Protein AF-A0A354SLY8-F1 (afdb_monomer)

Radius of gyration: 29.73 Å; Cα contacts (8 Å, |Δi|>4): 45; chains: 1; bounding box: 85×30×40 Å

pLDDT: mean 74.46, std 14.44, range [43.59, 94.31]

Foldseek 3Di:
DVPDDPCVQAVDAQDWDWAQPDPVVRDTDIDGRHDDDPPDPPVDDDDPDDDDDDDDPDDDPVVVCVVVVVPDPPPVPVVPDPDDDPVPPPPVPPPPPDPPPPPDDPPPPD

Sequence (110 aa):
MSETKLCELLEEEGNKAEFVFDYMTDRFFYIELKKVDSAQNAMSPKCTLIKGNPPKQEVDFEDYITKSTSSLDLDNAFYGDSQYNEDEIDEEGFDIKDPNDPSFDEKSAF

Secondary structure (DSSP, 8-state):
--SS-GGGT--STT-EEEEEEETTTTEEEEEE-----TT---SS-------S-PPP----HHHHHHHHHTT----GGGG--SS--GGG--TTTS----TT-TT--GGG--

Structure (mmCIF, N/CA/C/O backbone):
data_AF-A0A354SLY8-F1
#
_entry.id   AF-A0A354SLY8-F1
#
loop_
_atom_site.group_PDB
_atom_site.id
_atom_site.type_symbol
_atom_site.label_atom_id
_atom_site.label_alt_id
_atom_site.label_comp_id
_atom_site.label_asym_id
_atom_site.label_entity_id
_atom_site.label_seq_id
_atom_site.pdbx_PDB_ins_code
_atom_site.Cartn_x
_atom_site.Cartn_y
_atom_site.Cartn_z
_atom_site.occupancy
_atom_site.B_iso_or_equiv
_atom_site.auth_seq_id
_atom_site.auth_comp_id
_atom_site.auth_asym_id
_atom_site.auth_atom_id
_atom_site.pdbx_PDB_model_num
ATOM 1 N N . MET A 1 1 ? 0.770 -12.262 3.415 1.00 67.00 1 MET A N 1
ATOM 2 C CA . MET A 1 1 ? -0.358 -11.429 3.899 1.00 67.00 1 MET A CA 1
ATOM 3 C C . MET A 1 1 ? -1.538 -12.232 4.448 1.00 67.00 1 MET A C 1
ATOM 5 O O . MET A 1 1 ? -2.485 -11.624 4.913 1.00 67.00 1 MET A O 1
ATOM 9 N N . SER A 1 2 ? -1.512 -13.569 4.441 1.00 78.75 2 SER A N 1
ATOM 10 C CA . SER A 1 2 ? -2.599 -14.388 5.004 1.00 78.75 2 SER A CA 1
ATOM 11 C C . SER A 1 2 ? -2.775 -14.234 6.519 1.00 78.75 2 SER A C 1
ATOM 13 O O . SER A 1 2 ? -3.871 -14.453 7.021 1.00 78.75 2 SER A O 1
ATOM 15 N N . GLU A 1 3 ? -1.707 -13.877 7.236 1.00 86.88 3 GLU A N 1
ATOM 16 C CA . GLU A 1 3 ? -1.685 -13.842 8.705 1.00 86.88 3 GLU A CA 1
ATOM 17 C C . GLU A 1 3 ? -1.774 -12.426 9.286 1.00 86.88 3 GLU A C 1
ATOM 19 O O . GLU A 1 3 ? -2.272 -12.251 10.392 1.00 86.88 3 GLU A O 1
ATOM 24 N N . THR A 1 4 ? -1.343 -11.411 8.534 1.00 88.50 4 THR A N 1
ATOM 25 C CA . THR A 1 4 ? -1.352 -10.008 8.969 1.00 88.50 4 THR A CA 1
ATOM 26 C C . THR A 1 4 ? -2.708 -9.380 8.686 1.00 88.50 4 THR A C 1
ATOM 28 O O . THR A 1 4 ? -3.138 -9.318 7.528 1.00 88.50 4 THR A O 1
ATOM 31 N N . LYS A 1 5 ? -3.389 -8.886 9.721 1.00 87.31 5 LYS A N 1
ATOM 32 C CA . LYS A 1 5 ? -4.678 -8.209 9.545 1.00 87.31 5 LYS A CA 1
ATOM 33 C C . LYS A 1 5 ? -4.473 -6.767 9.098 1.00 87.31 5 LYS A C 1
ATOM 35 O O . LYS A 1 5 ? -3.562 -6.086 9.549 1.00 87.31 5 LYS A O 1
ATOM 40 N N . LEU A 1 6 ? -5.387 -6.256 8.272 1.00 85.69 6 LEU A N 1
ATOM 41 C CA . LEU A 1 6 ? -5.316 -4.870 7.794 1.00 85.69 6 LEU A CA 1
ATOM 42 C C . LEU A 1 6 ? -5.379 -3.847 8.942 1.00 85.69 6 LEU A C 1
ATOM 44 O O . LEU A 1 6 ? -4.728 -2.812 8.874 1.00 85.69 6 LEU A O 1
ATOM 48 N N . CYS A 1 7 ? -6.113 -4.166 10.012 1.00 84.88 7 CYS A N 1
ATOM 49 C CA . CYS A 1 7 ? -6.213 -3.325 11.204 1.00 84.88 7 CYS A CA 1
ATOM 50 C C . CYS A 1 7 ? -4.897 -3.191 11.980 1.00 84.88 7 CYS A C 1
ATOM 52 O O . CYS A 1 7 ? -4.794 -2.280 12.779 1.00 84.88 7 CYS A O 1
ATOM 54 N N . GLU A 1 8 ? -3.909 -4.063 11.764 1.00 87.50 8 GLU A N 1
ATOM 55 C CA . GLU A 1 8 ? -2.576 -3.938 12.383 1.00 87.50 8 GLU A CA 1
ATOM 56 C C . GLU A 1 8 ? -1.690 -2.928 11.636 1.00 87.50 8 GLU A C 1
ATOM 58 O O . GLU A 1 8 ? -0.657 -2.509 12.144 1.00 87.50 8 GLU A O 1
ATOM 63 N N . LEU A 1 9 ? -2.070 -2.561 10.407 1.00 87.88 9 LEU A N 1
ATOM 64 C CA . LEU A 1 9 ? -1.320 -1.637 9.554 1.00 87.88 9 LEU A CA 1
ATOM 65 C C . LEU A 1 9 ? -2.029 -0.284 9.412 1.00 87.88 9 LEU A C 1
ATOM 67 O O . LEU A 1 9 ? -1.383 0.753 9.285 1.00 87.88 9 LEU A O 1
ATOM 71 N N . LEU A 1 10 ? -3.364 -0.290 9.403 1.00 89.88 10 LEU A N 1
ATOM 72 C CA . LEU A 1 10 ? -4.212 0.882 9.202 1.00 89.88 10 LEU A CA 1
ATOM 73 C C . LEU A 1 10 ? -5.227 0.981 10.347 1.00 89.88 10 LEU A C 1
ATOM 75 O O . LEU A 1 10 ? -6.350 0.492 10.235 1.00 89.88 10 LEU A O 1
ATOM 79 N N . GLU A 1 11 ? -4.808 1.596 11.452 1.00 86.62 11 GLU A N 1
ATOM 80 C CA . GLU A 1 11 ? -5.637 1.754 12.657 1.00 86.62 11 GLU A CA 1
ATOM 81 C C . GLU A 1 11 ? -6.546 2.992 12.612 1.00 86.62 11 GLU A C 1
ATOM 83 O O . GLU A 1 11 ? -7.716 2.915 12.987 1.00 86.62 11 GLU A O 1
ATOM 88 N N . GLU A 1 12 ? -6.029 4.125 12.129 1.00 88.62 12 GLU A N 1
ATOM 89 C CA . GLU A 1 12 ? -6.698 5.426 12.216 1.00 88.62 12 GLU A CA 1
ATOM 90 C C . GLU A 1 12 ? -7.105 5.985 10.847 1.00 88.62 12 GLU A C 1
ATOM 92 O O . GLU A 1 12 ? -6.479 5.733 9.811 1.00 88.62 12 GLU A O 1
ATOM 97 N N . GLU A 1 13 ? -8.174 6.783 10.843 1.00 89.81 13 GLU A N 1
ATOM 98 C CA . GLU A 1 13 ? -8.628 7.502 9.654 1.00 89.81 13 GLU A CA 1
ATOM 99 C C . GLU A 1 13 ? -7.553 8.491 9.180 1.00 89.81 13 GLU A C 1
ATOM 101 O O . GLU A 1 13 ? -7.015 9.283 9.948 1.00 89.81 13 GLU A O 1
ATOM 106 N N . GLY A 1 14 ? -7.248 8.456 7.886 1.00 90.56 14 GLY A N 1
ATOM 107 C CA . GLY A 1 14 ? -6.170 9.221 7.266 1.00 90.56 14 GLY A CA 1
ATOM 108 C C . GLY A 1 14 ? -4.854 8.454 7.136 1.00 90.56 14 GLY A C 1
ATOM 109 O O . GLY A 1 14 ? -3.972 8.929 6.414 1.00 90.56 14 GLY A O 1
ATOM 110 N N . ASN A 1 15 ? -4.724 7.267 7.746 1.00 93.44 15 ASN A N 1
ATOM 111 C CA . ASN A 1 15 ? -3.555 6.414 7.538 1.00 93.44 15 ASN A CA 1
ATOM 112 C C . ASN A 1 15 ? -3.421 6.029 6.060 1.00 93.44 15 ASN A C 1
ATOM 114 O O . ASN A 1 15 ? -4.400 5.715 5.374 1.00 93.44 15 ASN A O 1
ATOM 118 N N . LYS A 1 16 ? -2.179 6.062 5.577 1.00 94.12 16 LYS A N 1
ATOM 119 C CA . LYS A 1 16 ? -1.809 5.836 4.180 1.00 94.12 16 LYS A CA 1
ATOM 120 C C . LYS A 1 16 ? -0.868 4.648 4.092 1.00 94.12 16 LYS A C 1
ATOM 122 O O . LYS A 1 16 ? 0.030 4.515 4.917 1.00 94.12 16 LYS A O 1
ATOM 127 N N . ALA A 1 17 ? -1.063 3.822 3.077 1.00 92.38 17 ALA A N 1
ATOM 128 C CA . ALA A 1 17 ? -0.204 2.695 2.768 1.00 92.38 17 ALA A CA 1
ATOM 129 C C . ALA A 1 17 ? 0.096 2.648 1.270 1.00 92.38 17 ALA A C 1
ATOM 131 O O . ALA A 1 17 ? -0.768 2.912 0.431 1.00 92.38 17 ALA A O 1
ATOM 132 N N . GLU A 1 18 ? 1.325 2.263 0.955 1.00 93.62 18 GLU A N 1
ATOM 133 C CA . GLU A 1 18 ? 1.772 1.962 -0.397 1.00 93.62 18 GLU A CA 1
ATOM 134 C C . GLU A 1 18 ? 1.965 0.454 -0.507 1.00 93.62 18 GLU A C 1
ATOM 136 O O . GLU A 1 18 ? 2.760 -0.146 0.217 1.00 93.62 18 GLU A O 1
ATOM 141 N N . PHE A 1 19 ? 1.195 -0.177 -1.389 1.00 91.81 19 PHE A N 1
ATOM 142 C CA . PHE A 1 19 ? 1.301 -1.605 -1.651 1.00 91.81 19 PHE A CA 1
ATOM 143 C C . PHE A 1 19 ? 1.940 -1.828 -3.017 1.00 91.81 19 PHE A C 1
ATOM 145 O O . PHE A 1 19 ? 1.259 -1.764 -4.041 1.00 91.81 19 PHE A O 1
ATOM 152 N N . VAL A 1 20 ? 3.250 -2.072 -3.025 1.00 92.62 20 VAL A N 1
ATOM 153 C CA . VAL A 1 20 ? 4.008 -2.417 -4.233 1.00 92.62 20 VAL A CA 1
ATOM 154 C C . VAL A 1 20 ? 3.718 -3.870 -4.597 1.00 92.62 20 VAL A C 1
ATOM 156 O O . VAL A 1 20 ? 3.962 -4.771 -3.797 1.00 92.62 20 VAL A O 1
ATOM 159 N N . PHE A 1 21 ? 3.175 -4.099 -5.792 1.00 90.19 21 PHE A N 1
ATOM 160 C CA . PHE A 1 21 ? 2.851 -5.448 -6.278 1.00 90.19 21 PHE A CA 1
ATOM 161 C C . PHE A 1 21 ? 3.718 -5.879 -7.461 1.00 90.19 21 PHE A C 1
ATOM 163 O O . PHE A 1 21 ? 3.794 -7.069 -7.758 1.00 90.19 21 PHE A O 1
ATOM 170 N N . ASP A 1 22 ? 4.362 -4.928 -8.135 1.00 89.12 22 ASP A N 1
ATOM 171 C CA . ASP A 1 22 ? 5.285 -5.190 -9.229 1.00 89.12 22 ASP A CA 1
ATOM 172 C C . ASP A 1 22 ? 6.520 -4.304 -9.068 1.00 89.12 22 ASP A C 1
ATOM 174 O O . ASP A 1 22 ? 6.469 -3.099 -9.309 1.00 89.12 22 ASP A O 1
ATOM 178 N N . TYR A 1 23 ? 7.617 -4.932 -8.653 1.00 86.94 23 TYR A N 1
ATOM 179 C CA . TYR A 1 23 ? 8.913 -4.289 -8.448 1.00 86.94 23 TYR A CA 1
ATOM 180 C C . TYR A 1 23 ? 9.682 -4.044 -9.750 1.00 86.94 23 TYR A C 1
ATOM 182 O O . TYR A 1 23 ? 10.632 -3.275 -9.749 1.00 86.94 23 TYR A O 1
ATOM 190 N N . MET A 1 24 ? 9.312 -4.688 -10.862 1.00 83.38 24 MET A N 1
ATOM 191 C CA . MET A 1 24 ? 10.009 -4.485 -12.139 1.00 83.38 24 MET A CA 1
ATOM 192 C C . MET A 1 24 ? 9.608 -3.156 -12.773 1.00 83.38 24 MET A C 1
ATOM 194 O O . MET A 1 24 ? 10.403 -2.491 -13.431 1.00 83.38 24 MET A O 1
ATOM 198 N N . THR A 1 25 ? 8.341 -2.783 -12.609 1.00 83.81 25 THR A N 1
ATOM 199 C CA . THR A 1 25 ? 7.775 -1.568 -13.206 1.00 83.81 25 THR A CA 1
ATOM 200 C C . THR A 1 25 ? 7.351 -0.534 -12.166 1.00 83.81 25 THR A C 1
ATOM 202 O O . THR A 1 25 ? 6.636 0.406 -12.509 1.00 83.81 25 THR A O 1
ATOM 205 N N . ASP A 1 26 ? 7.772 -0.717 -10.909 1.00 87.56 26 ASP A N 1
ATOM 206 C CA . ASP A 1 26 ? 7.452 0.141 -9.761 1.00 87.56 26 ASP A CA 1
ATOM 207 C C . ASP A 1 26 ? 5.956 0.473 -9.644 1.00 87.56 26 ASP A C 1
ATOM 209 O O . ASP A 1 26 ? 5.550 1.606 -9.366 1.00 87.56 26 ASP A O 1
ATOM 213 N N . ARG A 1 27 ? 5.091 -0.526 -9.864 1.00 88.38 27 ARG A N 1
ATOM 214 C CA . ARG A 1 27 ? 3.641 -0.340 -9.726 1.00 88.38 27 ARG A CA 1
ATOM 215 C C . ARG A 1 27 ? 3.197 -0.651 -8.308 1.00 88.38 27 ARG A C 1
ATOM 217 O O . ARG A 1 27 ? 3.456 -1.726 -7.758 1.00 88.38 27 ARG A O 1
ATOM 224 N N . PHE A 1 28 ? 2.438 0.285 -7.752 1.00 92.94 28 PHE A N 1
ATOM 225 C CA . PHE A 1 28 ? 1.885 0.183 -6.414 1.00 92.94 28 PHE A CA 1
ATOM 226 C C . PHE A 1 28 ? 0.451 0.700 -6.346 1.00 92.94 28 PHE A C 1
ATOM 228 O O . PHE A 1 28 ? 0.019 1.533 -7.146 1.00 92.94 28 PHE A O 1
ATOM 235 N N . PHE A 1 29 ? -0.298 0.203 -5.365 1.00 92.44 29 PHE A N 1
ATOM 236 C CA . PHE A 1 29 ? -1.557 0.809 -4.959 1.00 92.44 29 PHE A CA 1
ATOM 237 C C . PHE A 1 29 ? -1.311 1.809 -3.843 1.00 92.44 29 PHE A C 1
ATOM 239 O O . PHE A 1 29 ? -0.692 1.488 -2.830 1.00 92.44 29 PHE A O 1
ATOM 246 N N . TYR A 1 30 ? -1.855 3.006 -4.025 1.00 93.75 30 TYR A N 1
ATOM 247 C CA . TYR A 1 30 ? -1.973 3.985 -2.961 1.00 93.75 30 TYR A CA 1
ATOM 248 C C . TYR A 1 30 ? -3.298 3.776 -2.232 1.00 93.75 30 TYR A C 1
ATOM 250 O O . TYR A 1 30 ? -4.372 3.931 -2.823 1.00 93.75 30 TYR A O 1
ATOM 258 N N . ILE A 1 31 ? -3.223 3.395 -0.961 1.00 93.31 31 ILE A N 1
ATOM 259 C CA . ILE A 1 31 ? -4.381 3.055 -0.136 1.00 93.31 31 ILE A CA 1
ATOM 260 C C . ILE A 1 31 ? -4.463 4.064 1.005 1.00 93.31 31 ILE A C 1
ATOM 262 O O . ILE A 1 31 ? -3.503 4.261 1.741 1.00 93.31 31 ILE A O 1
ATOM 266 N N . GLU A 1 32 ? -5.623 4.695 1.167 1.00 93.50 32 GLU A N 1
ATOM 267 C CA . GLU A 1 32 ? -5.907 5.610 2.273 1.00 93.50 32 GLU A CA 1
ATOM 268 C C . GLU A 1 32 ? -7.148 5.124 3.026 1.00 93.50 32 GLU A C 1
ATOM 270 O O . GLU A 1 32 ? -8.210 4.913 2.427 1.00 93.50 32 GLU A O 1
ATOM 275 N N . LEU A 1 33 ? -7.032 4.974 4.345 1.00 92.69 33 LEU A N 1
ATOM 276 C CA . LEU A 1 33 ? -8.160 4.631 5.200 1.00 92.69 33 LEU A CA 1
ATOM 277 C C . LEU A 1 33 ? -9.008 5.881 5.451 1.00 92.69 33 LEU A C 1
ATOM 279 O O . LEU A 1 33 ? -8.662 6.722 6.268 1.00 92.69 33 LEU A O 1
ATOM 283 N N . LYS A 1 34 ? -10.129 6.027 4.739 1.00 91.12 34 LYS A N 1
ATOM 284 C CA . LYS A 1 34 ? -10.991 7.215 4.877 1.00 91.12 34 LYS A CA 1
ATOM 285 C C . LYS A 1 34 ? -11.882 7.206 6.110 1.00 91.12 34 LYS A C 1
ATOM 287 O O . LYS A 1 34 ? -12.175 8.275 6.629 1.00 91.12 34 LYS A O 1
ATOM 292 N N . LYS A 1 35 ? -12.389 6.035 6.492 1.00 89.00 35 LYS A N 1
ATOM 293 C CA . LYS A 1 35 ? -13.361 5.901 7.573 1.00 89.00 35 LYS A CA 1
ATOM 294 C C . LYS A 1 35 ? -13.336 4.500 8.166 1.00 89.00 35 LYS A C 1
ATOM 296 O O . LYS A 1 35 ? -13.226 3.535 7.405 1.00 89.00 35 LYS A O 1
ATOM 301 N N . VAL A 1 36 ? -13.518 4.391 9.479 1.00 86.69 36 VAL A N 1
ATOM 302 C CA . VAL A 1 36 ? -13.724 3.108 10.168 1.00 86.69 36 VAL A CA 1
ATOM 303 C C . VAL A 1 36 ? -15.144 3.043 10.731 1.00 86.69 36 VAL A C 1
ATOM 305 O O . VAL A 1 36 ? -15.480 3.682 11.724 1.00 86.69 36 VAL A O 1
ATOM 308 N N . ASP A 1 37 ? -16.001 2.238 10.104 1.00 83.56 37 ASP A N 1
ATOM 309 C CA . ASP A 1 37 ? -17.371 2.013 10.570 1.00 83.56 37 ASP A CA 1
ATOM 310 C C . ASP A 1 37 ? -17.439 0.789 11.502 1.00 83.56 37 ASP A C 1
ATOM 312 O O . ASP A 1 37 ? -17.296 -0.348 11.065 1.00 83.56 37 ASP A O 1
ATOM 316 N N . SER A 1 38 ? -17.714 1.000 12.795 1.00 72.44 38 SER A N 1
ATOM 317 C CA . SER A 1 38 ? -17.814 -0.090 13.794 1.00 72.44 38 SER A CA 1
ATOM 318 C C . SER A 1 38 ? -19.130 -0.889 13.743 1.00 72.44 38 SER A C 1
ATOM 320 O O . SER A 1 38 ? -19.279 -1.884 14.447 1.00 72.44 38 SER A O 1
ATOM 322 N N . ALA A 1 39 ? -20.118 -0.451 12.956 1.00 63.94 39 ALA A N 1
ATOM 323 C CA . ALA A 1 39 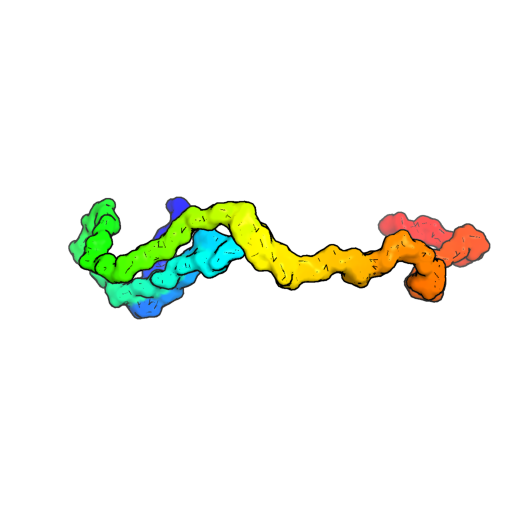? -21.500 -0.935 13.051 1.00 63.94 39 ALA A CA 1
ATOM 324 C C . ALA A 1 39 ? -21.869 -2.051 12.055 1.00 63.94 39 ALA A C 1
ATOM 326 O O . ALA A 1 39 ? -22.978 -2.583 12.121 1.00 63.94 39 ALA A O 1
ATOM 327 N N . GLN A 1 40 ? -20.982 -2.406 11.121 1.00 62.78 40 GLN A N 1
ATOM 328 C CA . GLN A 1 40 ? -21.329 -3.287 10.007 1.00 62.78 40 GLN A CA 1
ATOM 329 C C . GLN A 1 40 ? -20.345 -4.450 9.886 1.00 62.78 40 GLN A C 1
ATOM 331 O O . GLN A 1 40 ? -19.215 -4.287 9.441 1.00 62.78 40 GLN A O 1
ATOM 336 N N . ASN A 1 41 ? -20.813 -5.655 10.228 1.00 64.06 41 ASN A N 1
ATOM 337 C CA . ASN A 1 41 ? -20.158 -6.910 9.854 1.00 64.06 41 ASN A CA 1
ATOM 338 C C . ASN A 1 41 ? -20.358 -7.130 8.345 1.00 64.06 41 ASN A C 1
ATOM 340 O O . ASN A 1 41 ? -21.216 -7.898 7.904 1.00 64.06 41 ASN A O 1
ATOM 344 N N . ALA A 1 42 ? -19.624 -6.372 7.533 1.00 67.69 42 ALA A N 1
ATOM 345 C CA . ALA A 1 42 ? -19.622 -6.542 6.091 1.00 67.69 42 ALA A CA 1
ATOM 346 C C . ALA A 1 42 ? -18.884 -7.846 5.754 1.00 67.69 42 ALA A C 1
ATOM 348 O O . ALA A 1 42 ? -17.667 -7.932 5.864 1.00 67.69 42 ALA A O 1
ATOM 349 N N . MET A 1 43 ? -19.633 -8.870 5.340 1.00 70.19 43 MET A N 1
ATOM 350 C CA . MET A 1 43 ? -19.088 -10.194 5.002 1.00 70.19 43 MET A CA 1
ATOM 351 C C . MET A 1 43 ? -18.191 -10.177 3.752 1.00 70.19 43 MET A C 1
ATOM 353 O O . MET A 1 43 ? -17.438 -11.119 3.525 1.00 70.19 43 MET A O 1
ATOM 357 N N . SER A 1 44 ? -18.279 -9.131 2.923 1.00 80.81 44 SER A N 1
ATOM 358 C CA . SER A 1 44 ? -17.529 -9.022 1.671 1.00 80.81 44 SER A CA 1
ATOM 359 C C . SER A 1 44 ? -17.196 -7.568 1.319 1.00 80.81 44 SER A C 1
ATOM 361 O O . SER A 1 44 ? -18.058 -6.698 1.495 1.00 80.81 44 SER A O 1
ATOM 363 N N . PRO A 1 45 ? -16.009 -7.294 0.747 1.00 87.00 45 PRO A N 1
ATOM 364 C CA . PRO A 1 45 ? -15.660 -5.966 0.256 1.00 87.00 45 PRO A CA 1
ATOM 365 C C . PRO A 1 45 ? -16.572 -5.558 -0.909 1.00 87.00 45 PRO A C 1
ATOM 367 O O . PRO A 1 45 ? -16.901 -6.370 -1.775 1.00 87.00 45 PRO A O 1
ATOM 370 N N . LYS A 1 46 ? -16.973 -4.283 -0.948 1.00 89.62 46 LYS A N 1
ATOM 371 C CA . LYS A 1 46 ? -17.804 -3.716 -2.019 1.00 89.62 46 LYS A CA 1
ATOM 372 C C . LYS A 1 46 ? -17.121 -2.494 -2.617 1.00 89.62 46 LYS A C 1
ATOM 374 O O . LYS A 1 46 ? -16.818 -1.543 -1.904 1.00 89.62 46 LYS A O 1
ATOM 379 N N . CYS A 1 47 ? -16.951 -2.487 -3.935 1.00 90.19 47 CYS A N 1
ATOM 380 C CA . CYS A 1 47 ? -16.546 -1.283 -4.649 1.00 90.19 47 CYS A CA 1
ATOM 381 C C . CYS A 1 47 ? -17.743 -0.323 -4.749 1.00 90.19 47 CYS A C 1
ATOM 383 O O . CYS A 1 47 ? -18.796 -0.685 -5.279 1.00 90.19 47 CYS A O 1
ATOM 385 N N . THR A 1 48 ? -17.607 0.882 -4.198 1.00 90.81 48 THR A N 1
ATOM 386 C CA . THR A 1 48 ? -18.658 1.915 -4.205 1.00 90.81 48 THR A CA 1
ATOM 387 C C . THR A 1 4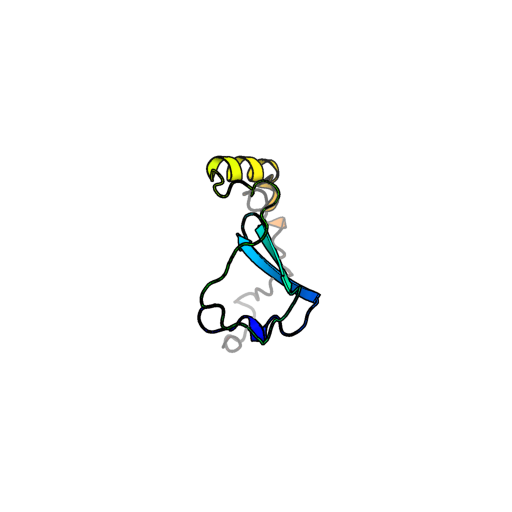8 ? -18.461 2.952 -5.305 1.00 90.81 48 THR A C 1
ATOM 389 O O . THR A 1 48 ? -19.431 3.568 -5.740 1.00 90.81 48 THR A O 1
ATOM 392 N N . LEU A 1 49 ? -17.221 3.140 -5.762 1.00 91.69 49 LEU A N 1
ATOM 393 C CA . LEU A 1 49 ? -16.855 4.130 -6.763 1.00 91.6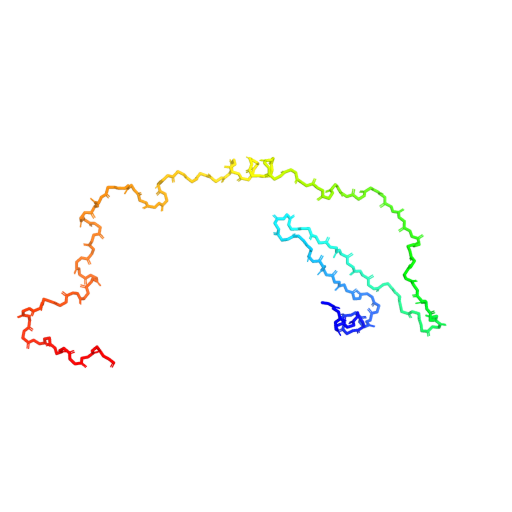9 49 LEU A CA 1
ATOM 394 C C . LEU A 1 49 ? -15.726 3.598 -7.647 1.00 91.69 49 LEU A C 1
ATOM 396 O O . LEU A 1 49 ? -14.700 3.148 -7.147 1.00 91.69 49 LEU A O 1
ATOM 400 N N . ILE A 1 50 ? -15.903 3.730 -8.960 1.00 92.56 50 ILE A N 1
ATOM 401 C CA . ILE A 1 50 ? -14.871 3.486 -9.968 1.00 92.56 50 ILE A CA 1
ATOM 402 C C . ILE A 1 50 ? -14.751 4.764 -10.791 1.00 92.56 50 ILE A C 1
ATOM 404 O O . ILE A 1 50 ? -15.758 5.325 -11.226 1.00 92.56 50 ILE A O 1
ATOM 408 N N . LYS A 1 51 ? -13.525 5.251 -10.973 1.00 94.31 51 LYS A N 1
ATOM 409 C CA . LYS A 1 51 ? -13.224 6.417 -11.807 1.00 94.31 51 LYS A CA 1
ATOM 410 C C . LYS A 1 51 ? -11.989 6.137 -12.648 1.00 94.31 51 LYS A C 1
ATOM 412 O O . LYS A 1 51 ? -11.020 5.575 -12.150 1.00 94.31 51 LYS A O 1
ATOM 417 N N . GLY A 1 52 ? -12.025 6.602 -13.894 1.00 93.19 52 GLY A N 1
ATOM 418 C CA . GLY A 1 52 ? -10.953 6.379 -14.857 1.00 93.19 52 GLY A CA 1
ATOM 419 C C . GLY A 1 52 ? -10.911 4.941 -15.370 1.00 93.19 52 GLY A C 1
ATOM 420 O O . GLY A 1 52 ? -11.813 4.147 -15.110 1.00 93.19 52 GLY A O 1
ATOM 421 N N . ASN A 1 53 ? -9.847 4.635 -16.108 1.00 90.25 53 ASN A N 1
ATOM 422 C CA . ASN A 1 53 ? -9.576 3.303 -16.632 1.00 90.25 53 ASN A CA 1
ATOM 423 C C . ASN A 1 53 ? -8.283 2.786 -15.992 1.00 90.25 53 ASN A C 1
ATOM 425 O O . ASN A 1 53 ? -7.286 3.514 -16.017 1.00 90.25 53 ASN A O 1
ATOM 429 N N . PRO A 1 54 ? -8.281 1.572 -15.412 1.00 87.94 54 PRO A N 1
ATOM 430 C CA . PRO A 1 54 ? -7.070 1.008 -14.835 1.00 87.94 54 PRO A CA 1
ATOM 431 C C . PRO A 1 54 ? -5.992 0.823 -15.920 1.00 87.94 54 PRO A C 1
ATOM 433 O O . PRO A 1 54 ? -6.331 0.510 -17.067 1.00 87.94 54 PRO A O 1
ATOM 436 N N . PRO A 1 55 ? -4.701 1.003 -15.585 1.00 86.56 55 PRO A N 1
ATOM 437 C CA . PRO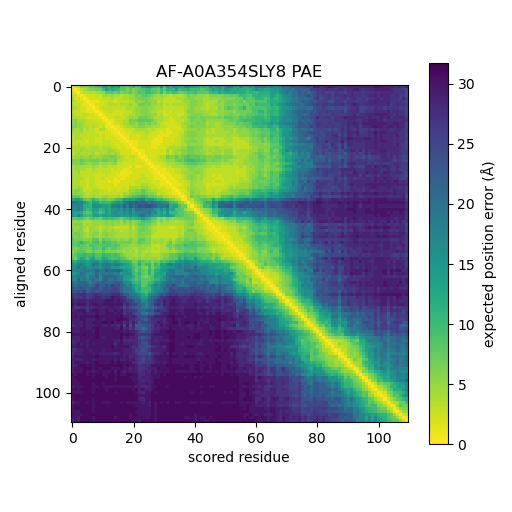 A 1 55 ? -3.605 0.752 -16.516 1.00 86.56 55 PRO A CA 1
ATOM 438 C C . PRO A 1 55 ? -3.600 -0.696 -17.018 1.00 86.56 55 PRO A C 1
ATOM 440 O O . PRO A 1 55 ? -4.013 -1.612 -16.303 1.00 86.56 55 PRO A O 1
ATOM 443 N N . LYS A 1 56 ? -3.092 -0.918 -18.237 1.00 85.94 56 LYS A N 1
ATOM 444 C CA . LYS A 1 56 ? -2.933 -2.271 -18.787 1.00 85.94 56 LYS A CA 1
ATOM 445 C C . LYS A 1 56 ? -2.005 -3.087 -17.875 1.00 85.94 56 LYS A C 1
ATOM 447 O O . LYS A 1 56 ? -0.908 -2.642 -17.543 1.00 85.94 56 LYS A O 1
ATOM 452 N N . GLN A 1 57 ? -2.461 -4.268 -17.456 1.00 81.31 57 GLN A N 1
ATOM 453 C CA . GLN A 1 57 ? -1.727 -5.106 -16.505 1.00 81.31 57 GLN A CA 1
ATOM 454 C C . GLN A 1 57 ? -0.578 -5.877 -17.168 1.00 81.31 57 GLN A C 1
ATOM 456 O O . GLN A 1 57 ? 0.485 -6.004 -16.561 1.00 81.31 57 GLN A O 1
ATOM 461 N N . GLU A 1 58 ? -0.797 -6.339 -18.401 1.00 79.25 58 GLU A N 1
ATOM 462 C CA . GLU A 1 58 ? 0.155 -7.107 -19.204 1.00 79.25 58 GLU A CA 1
ATOM 463 C C . G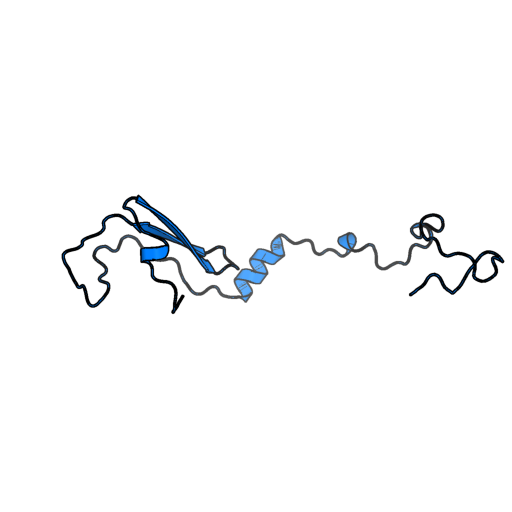LU A 1 58 ? 1.123 -6.184 -19.944 1.00 79.25 58 GLU A C 1
ATOM 465 O O . GLU A 1 58 ? 0.712 -5.340 -20.752 1.00 79.25 58 GLU A O 1
ATOM 470 N N . VAL A 1 59 ? 2.408 -6.387 -19.677 1.00 71.19 59 VAL A N 1
ATOM 471 C CA . VAL A 1 59 ? 3.515 -5.799 -20.425 1.00 71.19 59 VAL A CA 1
ATOM 472 C C . VAL A 1 59 ? 4.123 -6.929 -21.247 1.00 71.19 59 VAL A C 1
ATOM 474 O O . VAL A 1 59 ? 4.380 -8.002 -20.706 1.00 71.19 59 VAL A O 1
ATOM 477 N N . ASP A 1 60 ? 4.300 -6.714 -22.549 1.00 75.88 60 ASP A N 1
ATOM 478 C CA . ASP A 1 60 ? 5.067 -7.647 -23.370 1.00 75.88 60 ASP A CA 1
ATOM 479 C C . ASP A 1 60 ? 6.535 -7.554 -22.934 1.00 75.88 60 ASP A C 1
ATOM 481 O O . ASP A 1 60 ? 7.127 -6.470 -22.943 1.00 75.88 60 ASP A O 1
ATOM 485 N N . PHE A 1 61 ? 7.088 -8.671 -22.459 1.00 71.12 61 PHE A N 1
ATOM 486 C CA . PHE A 1 61 ? 8.438 -8.718 -21.904 1.00 71.12 61 PHE A CA 1
ATOM 487 C C . PHE A 1 61 ? 9.487 -8.312 -22.942 1.00 71.12 61 PHE A C 1
ATOM 489 O O . PHE A 1 61 ? 10.440 -7.619 -22.587 1.00 71.12 61 PHE A O 1
ATOM 496 N N . GLU A 1 62 ? 9.283 -8.655 -24.215 1.00 73.94 62 GLU A N 1
ATOM 497 C CA . GLU A 1 62 ? 10.203 -8.283 -25.296 1.00 73.94 62 GLU A CA 1
ATOM 498 C C . GLU A 1 62 ? 10.227 -6.763 -25.515 1.00 73.94 62 GLU A C 1
ATOM 500 O O . GLU A 1 62 ? 11.293 -6.150 -25.633 1.00 73.94 62 GLU A O 1
ATOM 505 N N . ASP A 1 63 ? 9.060 -6.116 -25.466 1.00 70.44 63 ASP A N 1
ATOM 506 C CA . ASP A 1 63 ? 8.944 -4.658 -25.571 1.00 70.44 63 ASP A CA 1
ATOM 507 C C . ASP A 1 63 ? 9.556 -3.937 -24.361 1.00 70.44 63 ASP A C 1
ATOM 509 O O . ASP A 1 63 ? 10.118 -2.844 -24.506 1.00 70.44 63 ASP A O 1
ATOM 513 N N . TYR A 1 64 ? 9.424 -4.511 -23.160 1.00 70.44 64 TYR A N 1
ATOM 514 C CA . TYR A 1 64 ? 10.009 -3.946 -21.943 1.00 70.44 64 TYR A CA 1
ATOM 515 C C . TYR A 1 64 ? 11.536 -4.029 -21.973 1.00 70.44 64 TYR A C 1
ATOM 517 O O . TYR A 1 64 ? 12.200 -3.013 -21.747 1.00 70.44 64 TYR A O 1
ATOM 525 N N . ILE A 1 65 ? 12.091 -5.196 -22.326 1.00 68.00 65 ILE A N 1
ATOM 526 C CA . ILE A 1 65 ? 13.540 -5.382 -22.457 1.00 68.00 65 ILE A CA 1
ATOM 527 C C . ILE A 1 65 ? 14.084 -4.411 -23.502 1.00 68.00 65 ILE A C 1
ATOM 529 O O . ILE A 1 65 ? 14.947 -3.608 -23.161 1.00 68.00 65 ILE A O 1
ATOM 533 N N . THR A 1 66 ? 13.498 -4.376 -24.702 1.00 67.06 66 THR A N 1
ATOM 534 C CA . THR A 1 66 ? 13.947 -3.502 -25.801 1.00 67.06 66 THR A CA 1
ATOM 535 C C . THR A 1 66 ? 13.976 -2.017 -25.410 1.00 67.06 66 THR A C 1
ATOM 537 O O . THR A 1 66 ? 14.889 -1.282 -25.796 1.00 67.06 66 THR A O 1
ATOM 540 N N . LYS A 1 67 ? 13.003 -1.551 -24.612 1.00 64.88 67 LYS A N 1
ATOM 541 C CA . LYS A 1 67 ? 12.973 -0.165 -24.111 1.00 64.88 67 LYS A CA 1
ATOM 542 C C . LYS A 1 67 ? 13.992 0.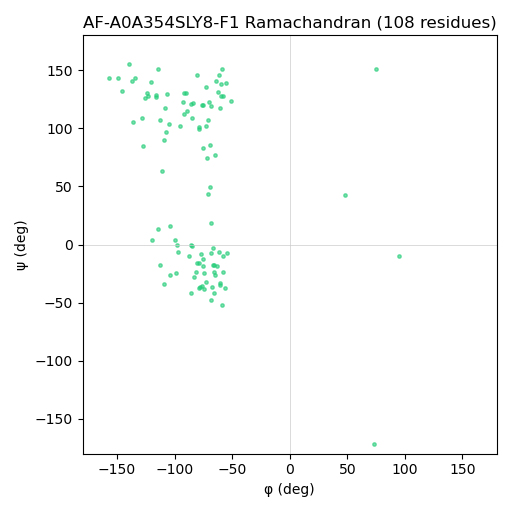080 -22.999 1.00 64.88 67 LYS A C 1
ATOM 544 O O . LYS A 1 67 ? 14.611 1.140 -23.000 1.00 64.88 67 LYS A O 1
ATOM 549 N N . SER A 1 68 ? 14.203 -0.881 -22.098 1.00 60.72 68 SER A N 1
ATOM 550 C CA . SER A 1 68 ? 15.186 -0.770 -21.007 1.00 60.72 68 SER A CA 1
ATOM 551 C C . SER A 1 68 ? 16.646 -0.870 -21.481 1.00 60.72 68 SER A C 1
ATOM 553 O O . SER A 1 68 ? 17.518 -0.200 -20.935 1.00 60.72 68 SER A O 1
ATOM 555 N N . THR A 1 69 ? 16.923 -1.639 -22.539 1.00 54.69 69 THR A N 1
ATOM 556 C CA . THR A 1 69 ? 18.271 -1.810 -23.107 1.00 54.69 69 THR A CA 1
ATOM 557 C C . THR A 1 69 ? 18.747 -0.609 -23.916 1.00 54.69 69 THR A C 1
ATOM 559 O O . THR A 1 69 ? 19.943 -0.452 -24.114 1.00 54.69 69 THR A O 1
ATOM 562 N N . SER A 1 70 ? 17.844 0.272 -24.359 1.00 55.06 70 SER A N 1
ATOM 563 C CA . SER A 1 70 ? 18.222 1.486 -25.100 1.00 55.06 70 SER A CA 1
ATOM 564 C C . SER A 1 70 ? 18.973 2.542 -24.269 1.00 55.06 70 SER A C 1
ATOM 566 O O . SER A 1 70 ? 19.461 3.513 -24.840 1.00 55.06 70 SER A O 1
ATOM 568 N N . SER A 1 71 ? 19.083 2.360 -22.945 1.00 53.16 71 SER A N 1
ATOM 569 C CA . SER A 1 71 ? 19.824 3.247 -22.032 1.00 53.16 71 SER A CA 1
ATOM 570 C C . SER A 1 71 ? 20.973 2.566 -21.282 1.00 53.16 71 SER A C 1
ATOM 572 O O . SER A 1 71 ? 21.575 3.187 -20.409 1.00 53.16 71 SER A O 1
ATOM 574 N N . LEU A 1 72 ? 21.255 1.295 -21.568 1.00 54.84 72 LEU A N 1
ATOM 575 C CA . LEU A 1 72 ? 22.384 0.574 -20.992 1.00 54.84 72 LEU A CA 1
ATOM 576 C C . LEU A 1 72 ? 23.412 0.376 -22.101 1.00 54.84 72 LEU A C 1
ATOM 578 O O . LEU A 1 72 ? 23.379 -0.634 -22.801 1.00 54.84 72 LEU A O 1
ATOM 582 N N . ASP A 1 73 ? 24.326 1.337 -22.243 1.00 56.66 73 ASP A N 1
ATOM 583 C CA . ASP A 1 73 ? 25.610 1.099 -22.905 1.00 56.66 73 ASP A CA 1
ATOM 584 C C . ASP A 1 73 ? 26.392 0.092 -22.044 1.00 56.66 73 ASP A C 1
ATOM 586 O O . ASP A 1 73 ? 27.307 0.432 -21.298 1.00 56.66 73 ASP A O 1
ATOM 590 N N . LEU A 1 74 ? 26.005 -1.183 -22.141 1.00 57.38 74 LEU A N 1
ATOM 591 C CA . LEU A 1 74 ? 26.824 -2.350 -21.812 1.00 57.38 74 LEU A CA 1
ATOM 592 C C . LEU A 1 74 ? 27.920 -2.500 -22.874 1.00 57.38 74 LEU A C 1
ATOM 594 O O . LEU A 1 74 ? 28.160 -3.591 -23.390 1.00 57.38 74 LEU A O 1
ATOM 598 N N . ASP A 1 75 ? 28.543 -1.391 -23.261 1.00 55.81 75 ASP A N 1
ATOM 599 C CA . ASP A 1 75 ? 29.747 -1.468 -24.054 1.00 55.81 75 ASP A CA 1
ATOM 600 C C . ASP A 1 75 ? 30.850 -1.949 -23.110 1.00 55.81 75 ASP A C 1
ATOM 602 O O . ASP A 1 75 ? 30.951 -1.518 -21.955 1.00 55.81 75 ASP A O 1
ATOM 606 N N . ASN A 1 76 ? 31.654 -2.893 -23.586 1.00 54.50 76 ASN A N 1
ATOM 607 C CA . ASN A 1 76 ? 32.656 -3.640 -22.817 1.00 54.50 76 ASN A CA 1
ATOM 608 C C . ASN A 1 76 ? 33.672 -2.763 -22.052 1.00 54.50 76 ASN A C 1
ATOM 610 O O . ASN A 1 76 ? 34.455 -3.284 -21.267 1.00 54.50 76 ASN A O 1
ATOM 614 N N . ALA A 1 77 ? 33.667 -1.445 -22.250 1.00 57.41 77 ALA A N 1
ATOM 615 C CA . ALA A 1 77 ? 34.526 -0.486 -21.571 1.00 57.41 77 ALA A CA 1
ATOM 616 C C . ALA A 1 77 ? 34.319 -0.411 -20.044 1.00 57.41 77 ALA A C 1
ATOM 618 O O . ALA A 1 77 ? 35.200 0.089 -19.350 1.00 57.41 77 ALA A O 1
ATOM 619 N N . PHE A 1 78 ? 33.195 -0.891 -19.494 1.00 56.59 78 PHE A N 1
ATOM 620 C CA . PHE A 1 78 ? 32.973 -0.873 -18.038 1.00 56.59 78 PHE A CA 1
ATOM 621 C C . PHE A 1 78 ? 33.788 -1.937 -17.279 1.00 56.59 78 PHE A C 1
ATOM 623 O O . PHE A 1 78 ? 34.082 -1.753 -16.101 1.00 56.59 78 PHE A O 1
ATOM 630 N N . TYR A 1 79 ? 34.174 -3.033 -17.943 1.00 61.53 79 TYR A N 1
ATOM 631 C CA . TYR A 1 79 ? 34.931 -4.138 -17.335 1.00 61.53 79 TYR A CA 1
ATOM 632 C C . TYR A 1 79 ? 36.416 -4.153 -17.719 1.00 61.53 79 TYR A C 1
ATOM 634 O O . TYR A 1 79 ? 37.089 -5.160 -17.509 1.00 61.53 79 TYR A O 1
ATOM 642 N N . GLY A 1 80 ? 36.924 -3.042 -18.256 1.00 58.94 80 GLY A N 1
ATOM 643 C CA . GLY A 1 80 ? 38.240 -3.012 -18.882 1.00 58.94 80 GLY A CA 1
ATOM 644 C C . GLY A 1 80 ? 38.205 -3.680 -20.255 1.00 58.94 80 GLY A C 1
ATOM 645 O O . GLY A 1 80 ? 37.389 -4.560 -20.551 1.00 58.94 80 GLY A O 1
ATOM 646 N N . ASP A 1 81 ? 39.080 -3.228 -21.139 1.00 59.66 81 ASP A N 1
ATOM 647 C CA . ASP A 1 81 ? 39.394 -3.983 -22.337 1.00 59.66 81 ASP A CA 1
ATOM 648 C C . ASP A 1 81 ? 39.845 -5.395 -21.935 1.00 59.66 81 ASP A C 1
ATOM 650 O O . ASP A 1 81 ? 40.558 -5.601 -20.963 1.00 59.66 81 ASP A O 1
ATOM 654 N N . SER A 1 82 ? 39.416 -6.424 -22.670 1.00 59.53 82 SER A N 1
ATOM 655 C CA . SER A 1 82 ? 39.769 -7.825 -22.370 1.00 59.53 82 SER A CA 1
ATOM 656 C C . SER A 1 82 ? 41.261 -8.143 -22.595 1.00 59.53 82 SER A C 1
ATOM 658 O O . SER A 1 82 ? 41.630 -9.301 -22.799 1.00 59.53 82 SER A O 1
ATOM 660 N N . GLN A 1 83 ? 42.109 -7.118 -22.654 1.00 68.62 83 GLN A N 1
ATOM 661 C CA . GLN A 1 83 ? 43.550 -7.202 -22.774 1.00 68.62 83 GLN A CA 1
ATOM 662 C C . GLN A 1 83 ? 44.126 -7.180 -21.357 1.00 68.62 83 GLN A C 1
ATOM 664 O O . GLN A 1 83 ? 43.877 -6.271 -20.580 1.00 68.62 83 GLN A O 1
ATOM 669 N N . TYR A 1 84 ? 44.893 -8.209 -21.014 1.00 60.78 84 TYR A N 1
ATOM 670 C CA . TYR A 1 84 ? 45.676 -8.223 -19.785 1.00 60.78 84 TYR A CA 1
ATOM 671 C C . TYR A 1 84 ? 46.681 -7.060 -19.812 1.00 60.78 84 TYR A C 1
ATOM 673 O O . TYR A 1 84 ? 47.541 -7.028 -20.695 1.00 60.78 84 TYR A O 1
ATOM 681 N N . ASN A 1 85 ? 46.558 -6.121 -18.871 1.00 70.88 85 ASN A N 1
ATOM 682 C CA . ASN A 1 85 ? 47.490 -5.016 -18.681 1.00 70.88 85 ASN A CA 1
ATOM 683 C C . ASN A 1 85 ? 48.353 -5.292 -17.443 1.00 70.88 85 ASN A C 1
ATOM 685 O O . ASN A 1 85 ? 47.892 -5.173 -16.311 1.00 70.88 85 ASN A O 1
ATOM 689 N N . GLU A 1 86 ? 49.601 -5.702 -17.662 1.00 68.94 86 GLU A N 1
ATOM 690 C CA . GLU A 1 86 ? 50.547 -6.021 -16.585 1.00 68.94 86 GLU A CA 1
ATOM 691 C C . GLU A 1 86 ? 50.913 -4.774 -15.757 1.00 68.94 86 GLU A C 1
ATOM 693 O O . GLU A 1 86 ? 51.204 -4.894 -14.573 1.00 68.94 86 GLU A O 1
ATOM 698 N N . ASP A 1 87 ? 50.778 -3.574 -16.337 1.00 68.69 8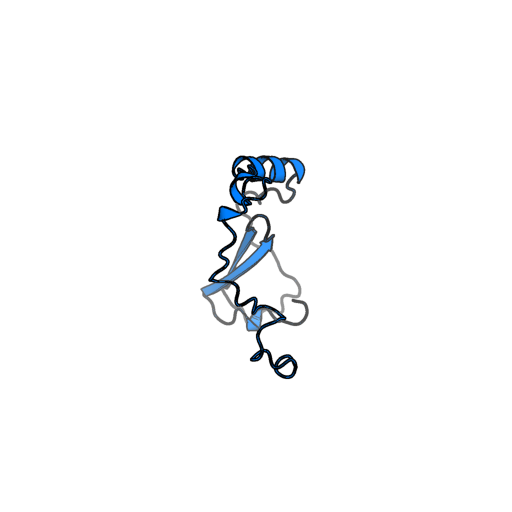7 ASP A N 1
ATOM 699 C CA . ASP A 1 87 ? 51.044 -2.296 -15.664 1.00 68.69 87 ASP A CA 1
ATOM 700 C C . ASP A 1 87 ? 49.934 -1.887 -14.666 1.00 68.69 87 ASP A C 1
ATOM 702 O O . ASP A 1 87 ? 50.120 -0.957 -13.881 1.00 68.69 87 ASP A O 1
ATOM 706 N N . GLU A 1 88 ? 48.768 -2.550 -14.689 1.00 67.62 88 GLU A N 1
ATOM 707 C CA . GLU A 1 88 ? 47.689 -2.369 -13.697 1.00 67.62 88 GLU A CA 1
ATOM 708 C C . GLU A 1 88 ? 47.845 -3.268 -12.465 1.00 67.62 88 GLU A C 1
ATOM 710 O O . GLU A 1 88 ? 47.128 -3.098 -11.473 1.00 67.62 88 GLU A O 1
ATOM 715 N N . ILE A 1 89 ? 48.775 -4.224 -12.503 1.00 69.38 89 ILE A N 1
ATOM 716 C CA . ILE A 1 89 ? 49.077 -5.068 -11.352 1.00 69.38 89 ILE A CA 1
ATOM 717 C C . ILE A 1 89 ? 49.971 -4.266 -10.404 1.00 69.38 89 ILE A C 1
ATOM 719 O O . ILE A 1 89 ? 51.177 -4.151 -10.597 1.00 69.38 89 ILE A O 1
ATOM 723 N N . ASP A 1 90 ? 49.359 -3.696 -9.367 1.00 71.12 90 ASP A N 1
ATOM 724 C CA . ASP A 1 90 ? 50.065 -3.030 -8.270 1.00 71.12 90 ASP A CA 1
ATOM 725 C C . ASP A 1 90 ? 50.832 -4.060 -7.420 1.00 71.12 90 ASP A C 1
ATOM 727 O O . ASP A 1 90 ? 50.328 -4.569 -6.416 1.00 71.12 90 ASP A O 1
ATOM 731 N N . GLU A 1 91 ? 52.054 -4.390 -7.844 1.00 64.75 91 GLU A N 1
ATOM 732 C CA . GLU A 1 91 ? 52.951 -5.314 -7.137 1.00 64.75 91 GLU A CA 1
ATOM 733 C C . GLU A 1 91 ? 53.268 -4.868 -5.695 1.00 64.75 91 GLU A C 1
ATOM 735 O O . GLU A 1 91 ? 53.587 -5.716 -4.864 1.00 64.75 91 GLU A O 1
ATOM 740 N N . GLU A 1 92 ? 53.151 -3.574 -5.361 1.00 65.00 92 GLU A N 1
ATOM 741 C CA . GLU A 1 92 ? 53.358 -3.064 -3.993 1.00 65.00 92 GLU A CA 1
ATOM 742 C C . GLU A 1 92 ? 52.108 -3.211 -3.105 1.00 65.00 92 GLU A C 1
ATOM 744 O O . GLU A 1 92 ? 52.227 -3.330 -1.882 1.00 65.00 92 GLU A O 1
ATOM 749 N N . GLY A 1 93 ? 50.908 -3.204 -3.695 1.00 56.97 93 GLY A N 1
ATOM 750 C CA . GLY A 1 93 ? 49.630 -3.351 -2.988 1.00 56.97 93 GLY A CA 1
ATOM 751 C C . GLY A 1 93 ? 49.254 -4.801 -2.664 1.00 56.97 93 GLY A C 1
ATOM 752 O O . GLY A 1 93 ? 48.505 -5.062 -1.715 1.00 56.97 93 GLY A O 1
ATOM 753 N N . PHE A 1 94 ? 49.788 -5.758 -3.421 1.00 61.47 94 PHE A N 1
ATOM 754 C CA . PHE A 1 94 ? 49.700 -7.175 -3.096 1.00 61.47 94 PHE A CA 1
ATOM 755 C C . PHE A 1 94 ? 50.832 -7.540 -2.124 1.00 61.47 94 PHE A C 1
ATOM 757 O O . PHE A 1 94 ? 51.984 -7.642 -2.523 1.00 61.47 94 PHE A O 1
ATOM 764 N N . ASP A 1 95 ? 50.510 -7.812 -0.851 1.00 58.25 95 ASP A N 1
ATOM 765 C CA . ASP A 1 95 ? 51.436 -8.405 0.142 1.00 58.25 95 ASP A CA 1
ATOM 766 C C . ASP A 1 95 ? 51.741 -9.883 -0.212 1.00 58.25 95 ASP A C 1
ATOM 768 O O . ASP A 1 95 ? 51.590 -10.799 0.601 1.00 58.25 95 ASP A O 1
ATOM 772 N N . ILE A 1 96 ? 52.108 -10.147 -1.472 1.00 58.88 96 ILE A N 1
ATOM 773 C CA . ILE A 1 96 ? 52.663 -11.416 -1.935 1.00 58.88 96 ILE A CA 1
ATOM 774 C C . ILE A 1 96 ? 54.100 -11.429 -1.429 1.00 58.88 96 ILE A C 1
ATOM 776 O O . ILE A 1 96 ? 55.050 -11.062 -2.116 1.00 58.88 96 ILE A O 1
ATOM 780 N N . LYS A 1 97 ? 54.250 -11.826 -0.168 1.00 57.47 97 LYS A N 1
ATOM 781 C CA . LYS A 1 97 ? 55.560 -12.119 0.40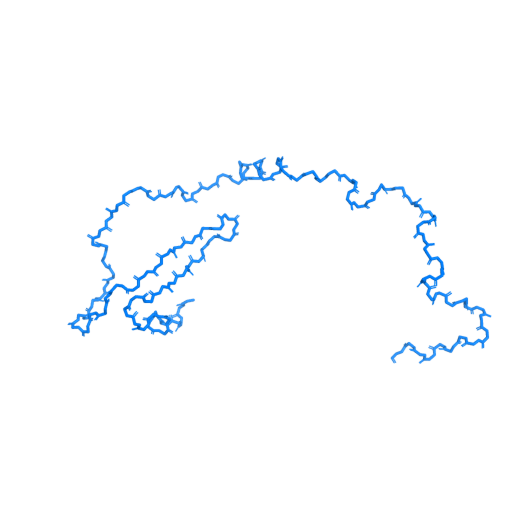3 1.00 57.47 97 LYS A CA 1
ATOM 782 C C . LYS A 1 97 ? 56.207 -13.212 -0.437 1.00 57.47 97 LYS A C 1
ATOM 784 O O . LYS A 1 97 ? 55.594 -14.253 -0.678 1.00 57.47 97 LYS A O 1
ATOM 789 N N . ASP A 1 98 ? 57.432 -12.953 -0.888 1.00 59.78 98 ASP A N 1
ATOM 790 C CA . ASP A 1 98 ? 58.250 -13.931 -1.598 1.00 59.78 98 ASP A CA 1
ATOM 791 C C . ASP A 1 98 ? 58.288 -15.225 -0.762 1.00 59.78 98 ASP A C 1
ATOM 793 O O . ASP A 1 98 ? 58.673 -15.175 0.410 1.00 59.78 98 ASP A O 1
ATOM 797 N N . PRO A 1 99 ? 57.896 -16.390 -1.310 1.00 57.66 99 PRO A N 1
ATOM 798 C CA . PRO A 1 99 ? 57.951 -17.659 -0.584 1.00 57.66 99 PRO A CA 1
ATOM 799 C C . PRO A 1 99 ? 59.377 -18.065 -0.166 1.00 57.66 99 PRO A C 1
ATOM 801 O O . PRO A 1 99 ? 59.543 -19.050 0.553 1.00 57.66 99 PRO A O 1
ATOM 804 N N . ASN A 1 100 ? 60.407 -17.331 -0.600 1.00 57.59 100 ASN A N 1
ATOM 805 C CA . ASN A 1 100 ? 61.795 -17.496 -0.173 1.00 57.59 100 ASN A CA 1
ATOM 806 C C . ASN A 1 100 ? 62.244 -16.479 0.897 1.00 57.59 100 ASN A C 1
ATOM 808 O O . ASN A 1 100 ? 63.419 -16.490 1.276 1.00 57.59 100 ASN A O 1
ATOM 812 N N . ASP A 1 101 ? 61.354 -15.613 1.395 1.00 59.22 101 ASP A N 1
ATOM 813 C CA . ASP A 1 101 ? 61.649 -14.715 2.515 1.00 59.22 101 ASP A CA 1
ATOM 814 C C . ASP A 1 101 ? 61.771 -15.526 3.826 1.00 59.22 101 ASP A C 1
ATOM 816 O O . ASP A 1 101 ? 60.823 -16.206 4.233 1.00 59.22 101 ASP A O 1
ATOM 820 N N . PRO A 1 102 ? 62.913 -15.457 4.539 1.00 58.03 102 PRO A N 1
AT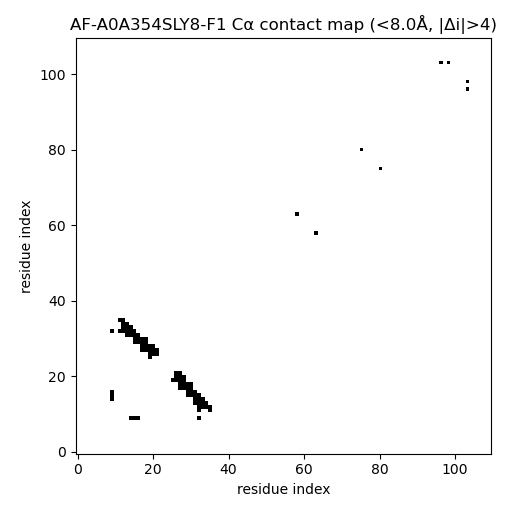OM 821 C CA . PRO A 1 102 ? 63.127 -16.193 5.786 1.00 58.03 102 PRO A CA 1
ATOM 822 C C . PRO A 1 102 ? 62.229 -15.744 6.958 1.00 58.03 102 PRO A C 1
ATOM 824 O O . PRO A 1 102 ? 62.317 -16.336 8.035 1.00 58.03 102 PRO A O 1
ATOM 827 N N . SER A 1 103 ? 61.393 -14.712 6.788 1.00 58.78 103 SER A N 1
ATOM 828 C CA . SER A 1 103 ? 60.398 -14.243 7.765 1.00 58.78 103 SER A CA 1
ATOM 829 C C . SER A 1 103 ? 58.968 -14.753 7.520 1.00 58.78 103 SER A C 1
ATOM 831 O O . SER A 1 103 ? 58.068 -14.446 8.309 1.00 58.78 103 SER A O 1
ATOM 833 N N . PHE A 1 104 ? 58.739 -15.547 6.468 1.00 54.78 104 PHE A N 1
ATOM 834 C CA . PHE A 1 104 ? 57.430 -16.131 6.175 1.00 54.78 104 PHE A CA 1
ATOM 835 C C . PHE A 1 104 ? 57.094 -17.269 7.162 1.00 54.78 104 PHE A C 1
ATOM 837 O O . PHE A 1 104 ? 57.593 -18.386 7.042 1.00 54.78 104 PHE A O 1
ATOM 844 N N . ASP A 1 105 ? 56.248 -16.987 8.159 1.00 60.66 105 ASP A N 1
ATOM 845 C CA . ASP A 1 105 ? 55.733 -17.991 9.102 1.00 60.66 105 ASP A CA 1
ATOM 846 C C . ASP A 1 105 ? 54.366 -18.517 8.628 1.00 60.66 105 ASP A C 1
ATOM 848 O O . ASP A 1 105 ? 53.324 -17.871 8.791 1.00 60.66 105 ASP A O 1
ATOM 852 N N . GLU A 1 106 ? 54.381 -19.717 8.039 1.00 59.28 106 GLU A N 1
ATOM 853 C CA . GLU A 1 106 ? 53.239 -20.428 7.435 1.00 59.28 106 GLU A CA 1
ATOM 854 C C . GLU A 1 106 ? 52.079 -20.684 8.427 1.00 59.28 106 GLU A C 1
ATOM 856 O O . GLU A 1 106 ? 50.980 -21.076 8.038 1.00 59.28 106 GLU A O 1
ATOM 861 N N . LYS A 1 107 ? 52.275 -20.434 9.729 1.00 55.06 107 LYS A N 1
ATOM 862 C CA . LYS A 1 107 ? 51.260 -20.657 10.772 1.00 55.06 107 LYS A CA 1
ATOM 863 C C . LYS A 1 107 ? 50.254 -19.527 10.987 1.00 55.06 107 LYS A C 1
ATOM 865 O O . LYS A 1 107 ? 49.359 -19.686 11.813 1.00 55.06 107 LYS A O 1
ATOM 870 N N . SER A 1 108 ? 50.364 -18.418 10.263 1.00 56.47 108 SER A N 1
ATOM 871 C CA . SER A 1 108 ? 49.455 -17.269 10.427 1.00 56.47 108 SER A CA 1
ATOM 872 C C . SER A 1 108 ? 48.160 -17.376 9.607 1.00 56.47 108 SER A C 1
ATOM 874 O O . SER A 1 108 ? 47.330 -16.474 9.662 1.00 56.47 108 SER A O 1
ATOM 876 N N . ALA A 1 109 ? 47.981 -18.459 8.846 1.00 53.09 109 ALA A N 1
ATOM 877 C CA . ALA A 1 109 ? 46.805 -18.696 8.015 1.00 53.09 109 ALA A CA 1
ATOM 878 C C . ALA A 1 109 ? 45.945 -19.847 8.566 1.00 53.09 109 ALA A C 1
ATOM 880 O O . ALA A 1 109 ? 45.808 -20.870 7.905 1.00 53.09 109 ALA A O 1
ATOM 881 N N . PHE A 1 110 ? 45.389 -19.685 9.773 1.00 43.59 110 PHE A N 1
ATOM 882 C CA . PHE A 1 110 ? 44.164 -20.358 10.239 1.00 43.59 110 PHE A CA 1
ATOM 883 C C . PHE A 1 110 ? 43.475 -19.536 11.330 1.00 43.59 110 PHE A C 1
ATOM 885 O O . PHE A 1 110 ? 44.170 -19.122 12.285 1.00 43.59 110 PHE A O 1
#

Mean predicted aligned error: 17.8 Å

Solvent-accessible surface area (backbone atoms only — not comparable to full-atom values): 7938 Å² total; per-residue (Å²): 114,95,83,64,58,67,66,84,77,51,78,51,71,70,38,71,46,78,48,73,80,36,84,90,78,73,40,60,48,85,46,66,39,80,72,84,75,91,86,63,91,69,93,63,92,76,90,87,79,85,80,87,77,84,78,82,84,82,72,61,64,68,62,51,50,60,61,60,52,76,77,54,84,80,54,64,72,82,78,48,68,96,62,90,58,76,88,74,59,57,71,84,78,48,88,73,68,58,94,82,46,95,82,72,65,84,79,78,80,120